Protein AF-A0A6M1E6R6-F1 (afdb_monomer_lite)

Sequence (124 aa):
MNSYKKSIDILHRRLIRVRVFCFVLTIGVIPLFYFFGEITWHHAFIIGITFGLIVFQSFHFKYAIEQKALKNYVYHLEHKNKETALHWGRKYYAIKRLGALGIRHMNISIEDEQTISHDIRKNL

pLDDT: mean 76.65, std 10.8, range [40.25, 90.44]

Structure (mmCIF, N/CA/C/O backbone):
data_AF-A0A6M1E6R6-F1
#
_entry.id   AF-A0A6M1E6R6-F1
#
loop_
_atom_site.group_PDB
_atom_site.id
_atom_site.type_symbol
_atom_site.label_atom_id
_atom_site.label_alt_id
_atom_site.label_comp_id
_atom_site.label_asym_id
_atom_site.label_entity_id
_atom_site.label_seq_id
_atom_site.pdbx_PDB_ins_code
_atom_site.Cartn_x
_atom_site.Cartn_y
_atom_site.Cartn_z
_atom_site.occupancy
_atom_site.B_iso_or_equiv
_atom_site.auth_seq_id
_atom_site.auth_comp_id
_atom_site.auth_asym_id
_atom_site.auth_atom_id
_atom_site.pdbx_PDB_model_num
ATOM 1 N N . MET A 1 1 ? -15.672 -10.463 11.304 1.00 51.16 1 MET A N 1
ATOM 2 C CA . MET A 1 1 ? -15.053 -11.422 10.348 1.00 51.16 1 MET A CA 1
ATOM 3 C C . MET A 1 1 ? -15.273 -11.147 8.842 1.00 51.16 1 MET A C 1
ATOM 5 O O . MET A 1 1 ? -14.277 -11.053 8.133 1.00 51.16 1 MET A O 1
ATOM 9 N N . ASN A 1 2 ? -16.498 -10.960 8.312 1.00 60.59 2 ASN A N 1
ATOM 10 C CA . ASN A 1 2 ? -16.715 -10.783 6.849 1.00 60.59 2 ASN A CA 1
ATOM 11 C C . ASN A 1 2 ? -16.103 -9.501 6.229 1.00 60.59 2 ASN A C 1
ATOM 13 O O . ASN A 1 2 ? -15.671 -9.524 5.077 1.00 60.59 2 ASN A O 1
ATOM 17 N N . SER A 1 3 ? -16.011 -8.397 6.981 1.00 62.97 3 SER A N 1
ATOM 18 C CA . SER A 1 3 ? -15.448 -7.124 6.480 1.00 62.97 3 SER A CA 1
ATOM 19 C C . SER A 1 3 ? -13.922 -7.171 6.272 1.00 62.97 3 SER A C 1
ATOM 21 O O . SER A 1 3 ? -13.402 -6.643 5.286 1.00 62.97 3 SER A O 1
ATOM 23 N N . TYR A 1 4 ? -13.197 -7.877 7.150 1.00 68.00 4 TYR A N 1
ATOM 24 C CA . TYR A 1 4 ? -11.739 -8.033 7.062 1.00 68.00 4 TYR A CA 1
ATOM 25 C C . TYR A 1 4 ? -11.327 -8.874 5.852 1.00 68.00 4 TYR A C 1
ATOM 27 O O . TYR A 1 4 ? -10.478 -8.454 5.069 1.00 68.00 4 TYR A O 1
ATOM 35 N N . LYS A 1 5 ? -11.989 -10.021 5.651 1.00 71.06 5 LYS A N 1
ATOM 36 C CA . LYS A 1 5 ? -11.713 -10.917 4.519 1.00 71.06 5 LYS A CA 1
ATOM 37 C C . LYS A 1 5 ? -11.957 -10.206 3.183 1.00 71.06 5 LYS A C 1
ATOM 39 O O . LYS A 1 5 ? -11.081 -10.190 2.325 1.00 71.06 5 LYS A O 1
ATOM 44 N N . LYS A 1 6 ? -13.074 -9.473 3.074 1.00 76.81 6 LYS A N 1
ATOM 45 C CA . LYS A 1 6 ? -13.380 -8.619 1.915 1.00 76.81 6 LYS A CA 1
ATOM 46 C C . LYS A 1 6 ? -12.322 -7.530 1.691 1.00 76.81 6 LYS A C 1
ATOM 48 O O . LYS A 1 6 ? -11.940 -7.278 0.551 1.00 76.81 6 LYS A O 1
ATOM 53 N N . SER A 1 7 ? -11.829 -6.901 2.759 1.00 71.44 7 SER A N 1
ATOM 54 C CA . SER A 1 7 ? -10.777 -5.879 2.670 1.00 71.44 7 SER A CA 1
ATOM 55 C C . SER A 1 7 ? -9.440 -6.460 2.194 1.00 71.44 7 SER A C 1
ATOM 57 O O . SER A 1 7 ? -8.801 -5.860 1.330 1.00 71.44 7 SER A O 1
ATOM 59 N N . ILE A 1 8 ? -9.054 -7.655 2.663 1.00 75.38 8 ILE A N 1
ATOM 60 C CA . ILE A 1 8 ? -7.870 -8.374 2.163 1.00 75.38 8 ILE A CA 1
ATOM 61 C C . ILE A 1 8 ? -8.028 -8.739 0.686 1.00 75.38 8 ILE A C 1
ATOM 63 O O . ILE A 1 8 ? -7.103 -8.503 -0.087 1.00 75.38 8 ILE A O 1
ATOM 67 N N . ASP A 1 9 ? -9.186 -9.256 0.271 1.00 79.62 9 ASP A N 1
ATOM 68 C CA . ASP A 1 9 ? -9.431 -9.640 -1.125 1.00 79.62 9 ASP A CA 1
ATOM 69 C C . ASP A 1 9 ? -9.353 -8.437 -2.076 1.00 79.62 9 ASP A C 1
ATOM 71 O O . ASP A 1 9 ? -8.870 -8.543 -3.209 1.00 79.62 9 ASP A O 1
ATOM 75 N N . ILE A 1 10 ? -9.826 -7.268 -1.632 1.00 79.75 10 ILE A N 1
ATOM 76 C CA . ILE A 1 10 ? -9.700 -6.007 -2.377 1.00 79.75 10 ILE A CA 1
ATOM 77 C C . ILE A 1 10 ? -8.229 -5.586 -2.465 1.00 79.75 10 ILE A C 1
ATOM 79 O O . ILE A 1 10 ? -7.764 -5.209 -3.545 1.00 79.75 10 ILE A O 1
ATOM 83 N N . LEU A 1 11 ? -7.487 -5.682 -1.358 1.00 72.69 11 LEU A N 1
ATOM 84 C CA . LEU A 1 11 ? -6.050 -5.408 -1.317 1.00 72.69 11 LEU A CA 1
ATOM 85 C C . LEU A 1 11 ? -5.284 -6.335 -2.270 1.00 72.69 11 LEU A C 1
ATOM 87 O O . LEU A 1 11 ? -4.457 -5.873 -3.052 1.00 72.69 11 LEU A O 1
ATOM 91 N N . HIS A 1 12 ? -5.572 -7.635 -2.243 1.00 77.06 12 HIS A N 1
ATOM 92 C CA . HIS A 1 12 ? -4.915 -8.634 -3.082 1.00 77.06 12 HIS A CA 1
ATOM 93 C C . HIS A 1 12 ? -5.167 -8.374 -4.574 1.00 77.06 12 HIS A C 1
ATOM 95 O O . HIS A 1 12 ? -4.232 -8.329 -5.373 1.00 77.06 12 HIS A O 1
ATOM 101 N N . ARG A 1 13 ? -6.415 -8.070 -4.954 1.00 80.69 13 ARG A N 1
ATOM 102 C CA . ARG A 1 13 ? -6.756 -7.667 -6.329 1.00 80.69 13 ARG A CA 1
ATOM 103 C C . ARG A 1 13 ? -6.086 -6.362 -6.759 1.00 80.69 13 ARG A C 1
ATOM 105 O O . ARG A 1 13 ? -5.748 -6.202 -7.931 1.00 80.69 13 ARG A O 1
ATOM 112 N N . ARG A 1 14 ? -5.894 -5.406 -5.845 1.00 75.31 14 ARG A N 1
ATOM 113 C CA . ARG A 1 14 ? -5.112 -4.188 -6.122 1.00 75.31 14 ARG A CA 1
ATOM 114 C C . ARG A 1 14 ? -3.644 -4.515 -6.387 1.00 75.31 14 ARG A C 1
ATOM 116 O O . ARG A 1 14 ? -3.102 -3.989 -7.352 1.00 75.31 14 ARG A O 1
ATOM 123 N N . LEU A 1 15 ? -3.042 -5.413 -5.606 1.00 72.75 15 LEU A N 1
ATOM 124 C CA . LEU A 1 15 ? -1.662 -5.853 -5.814 1.00 72.75 15 LEU A CA 1
ATOM 125 C C . LEU A 1 15 ? -1.482 -6.497 -7.196 1.00 72.75 15 LEU A C 1
ATOM 127 O O . LEU A 1 15 ? -0.562 -6.127 -7.915 1.00 72.75 15 LEU A O 1
ATOM 131 N N . ILE A 1 16 ? -2.388 -7.389 -7.611 1.00 78.00 16 ILE A N 1
ATOM 132 C CA . ILE A 1 16 ? -2.337 -8.015 -8.945 1.00 78.00 16 ILE A CA 1
ATOM 133 C C . ILE A 1 16 ? -2.389 -6.957 -10.056 1.00 78.00 16 ILE A C 1
ATOM 135 O O . ILE A 1 16 ? -1.543 -6.971 -10.946 1.00 78.00 16 ILE A O 1
ATOM 139 N N . ARG A 1 17 ? -3.326 -6.000 -9.985 1.00 78.31 17 ARG A N 1
ATOM 140 C CA . ARG A 1 17 ? -3.439 -4.922 -10.988 1.00 78.31 17 ARG A CA 1
ATOM 141 C C . ARG A 1 17 ? -2.172 -4.078 -11.085 1.00 78.31 17 ARG A C 1
ATOM 143 O O . ARG A 1 17 ? -1.719 -3.774 -12.181 1.00 78.31 17 ARG A O 1
ATOM 150 N N . VAL A 1 18 ? -1.590 -3.737 -9.941 1.00 72.94 18 VAL A N 1
ATOM 151 C CA . VAL A 1 18 ? -0.332 -2.993 -9.870 1.00 72.94 18 VAL A CA 1
ATOM 152 C C . VAL A 1 18 ? 0.821 -3.783 -10.487 1.00 72.94 18 VAL A C 1
ATOM 154 O O . VAL A 1 18 ? 1.590 -3.217 -11.257 1.00 72.94 18 VAL A O 1
ATOM 157 N N . ARG A 1 19 ? 0.932 -5.083 -10.191 1.00 72.19 19 ARG A N 1
ATOM 158 C CA . ARG A 1 19 ? 1.973 -5.946 -10.768 1.00 72.19 19 ARG A CA 1
ATOM 159 C C . ARG A 1 19 ? 1.886 -5.991 -12.290 1.00 72.19 19 ARG A C 1
ATOM 161 O O . ARG A 1 19 ? 2.899 -5.811 -12.954 1.00 72.19 19 ARG A O 1
ATOM 168 N N . VAL A 1 20 ? 0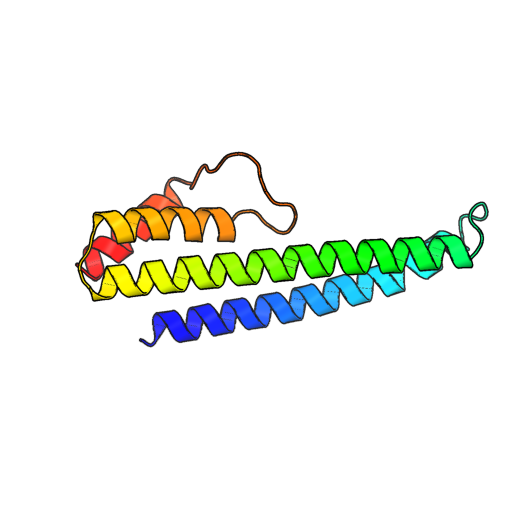.677 -6.171 -12.825 1.00 76.19 20 VAL A N 1
ATOM 169 C CA . VAL A 1 20 ? 0.433 -6.171 -14.275 1.00 76.19 20 VAL A CA 1
ATOM 170 C C . VAL A 1 20 ? 0.792 -4.813 -14.881 1.00 76.19 20 VAL A C 1
ATOM 172 O O . VAL A 1 20 ? 1.505 -4.766 -15.875 1.00 76.19 20 VAL A O 1
ATOM 175 N N . PHE A 1 21 ? 0.379 -3.707 -14.255 1.00 77.94 21 PHE A N 1
ATOM 176 C CA . PHE A 1 21 ? 0.717 -2.359 -14.720 1.00 77.94 21 PHE A CA 1
ATOM 177 C C . PHE A 1 21 ? 2.233 -2.102 -14.744 1.00 77.94 21 PHE A C 1
ATOM 179 O O . PHE A 1 21 ? 2.747 -1.593 -15.735 1.00 77.94 21 PHE A O 1
ATOM 186 N N . CYS A 1 22 ? 2.962 -2.499 -13.695 1.00 73.00 22 CYS A N 1
ATOM 187 C CA . CYS A 1 22 ? 4.420 -2.356 -13.647 1.00 73.00 22 CYS A CA 1
ATOM 188 C C . CYS A 1 22 ? 5.104 -3.203 -14.726 1.00 73.00 22 CYS A C 1
ATOM 190 O O . CYS A 1 22 ? 6.010 -2.718 -15.391 1.00 73.00 22 CYS A O 1
ATOM 192 N N . PHE A 1 23 ? 4.638 -4.437 -14.941 1.00 72.44 23 PHE A N 1
ATOM 193 C CA . PHE A 1 23 ? 5.157 -5.317 -15.988 1.00 72.44 23 PHE A CA 1
ATOM 194 C C . PHE A 1 23 ? 4.949 -4.725 -17.391 1.00 72.44 23 PHE A C 1
ATOM 196 O O . PHE A 1 23 ? 5.880 -4.695 -18.194 1.00 72.44 23 PHE A O 1
ATOM 203 N N . VAL A 1 24 ? 3.756 -4.182 -17.662 1.00 77.56 24 VAL A N 1
ATOM 204 C CA . VAL A 1 24 ? 3.444 -3.492 -18.925 1.00 77.56 24 VAL A CA 1
ATOM 205 C C . VAL A 1 24 ? 4.311 -2.245 -19.107 1.00 77.56 24 VAL A C 1
ATOM 207 O O . VAL A 1 24 ? 4.829 -2.036 -20.200 1.00 77.56 24 VAL A O 1
ATOM 210 N N . LEU A 1 25 ? 4.527 -1.445 -18.056 1.00 71.81 25 LEU A N 1
ATOM 211 C CA . LEU A 1 25 ? 5.432 -0.294 -18.117 1.00 71.81 25 LEU A CA 1
ATOM 212 C C . LEU A 1 25 ? 6.872 -0.715 -18.423 1.00 71.81 25 LEU A C 1
ATOM 214 O O . LEU A 1 25 ? 7.493 -0.128 -19.300 1.00 71.81 25 LEU A O 1
ATOM 218 N N . THR A 1 26 ? 7.402 -1.744 -17.760 1.00 69.31 26 THR A N 1
ATOM 219 C CA . THR A 1 26 ? 8.768 -2.221 -18.019 1.00 69.31 26 THR A CA 1
ATOM 220 C C . THR A 1 26 ? 8.937 -2.700 -19.462 1.00 69.31 26 THR A C 1
ATOM 222 O O . THR A 1 26 ? 9.924 -2.343 -20.099 1.00 69.31 26 THR A O 1
ATOM 225 N N . ILE A 1 27 ? 7.965 -3.437 -20.012 1.00 73.00 27 ILE A N 1
ATOM 226 C CA . ILE A 1 27 ? 7.997 -3.868 -21.419 1.00 73.00 27 ILE A CA 1
ATOM 227 C C . ILE A 1 27 ? 7.832 -2.679 -22.374 1.00 73.00 27 ILE A C 1
ATOM 229 O O . ILE A 1 27 ? 8.522 -2.626 -23.385 1.00 73.00 27 ILE A O 1
ATOM 233 N N . GLY A 1 28 ? 6.957 -1.719 -22.065 1.00 69.00 28 GLY A N 1
ATOM 234 C CA . GLY A 1 28 ? 6.676 -0.559 -22.920 1.00 69.00 28 GLY A CA 1
ATOM 235 C C . GLY A 1 28 ? 7.774 0.510 -22.934 1.00 69.00 28 GLY A C 1
ATOM 236 O O . GLY A 1 28 ? 7.890 1.257 -23.902 1.00 69.00 28 GLY A O 1
ATOM 237 N N . VAL A 1 29 ? 8.613 0.567 -21.898 1.00 69.06 29 VAL A N 1
ATOM 238 C CA . VAL A 1 29 ? 9.737 1.511 -21.802 1.00 69.06 29 VAL A CA 1
ATOM 239 C C . VAL A 1 29 ? 10.938 1.062 -22.649 1.00 69.06 29 VAL A C 1
ATOM 241 O O . VAL A 1 29 ? 11.639 1.906 -23.203 1.00 69.06 29 VAL A O 1
ATOM 244 N N . ILE A 1 30 ? 11.147 -0.248 -22.834 1.00 67.12 30 ILE A N 1
ATOM 245 C CA . ILE A 1 30 ? 12.256 -0.798 -23.640 1.00 67.12 30 ILE A CA 1
ATOM 246 C C . ILE A 1 30 ? 12.226 -0.302 -25.113 1.00 67.12 30 ILE A C 1
ATOM 248 O O . ILE A 1 30 ? 13.269 0.147 -25.594 1.00 67.12 30 ILE A O 1
ATOM 252 N N . PRO A 1 31 ? 11.079 -0.298 -25.831 1.00 67.12 31 PRO A N 1
ATOM 253 C CA . PRO A 1 31 ? 10.967 0.260 -27.183 1.00 67.12 31 PRO A CA 1
ATOM 254 C C . PRO A 1 31 ? 11.192 1.772 -27.268 1.00 67.12 31 PRO A C 1
ATOM 256 O O . PRO A 1 31 ? 11.722 2.249 -28.269 1.00 67.12 31 PRO A O 1
ATOM 259 N N . LEU A 1 32 ? 10.798 2.534 -26.239 1.00 67.06 32 LEU A N 1
ATOM 260 C CA . LEU A 1 32 ? 10.965 3.991 -26.232 1.00 67.06 32 LEU A CA 1
ATOM 261 C C . LEU A 1 32 ? 12.451 4.352 -26.231 1.00 67.06 32 LEU A C 1
ATOM 263 O O . LEU A 1 32 ? 12.895 5.115 -27.080 1.00 67.06 32 LEU A O 1
ATOM 267 N N . PHE A 1 33 ? 13.251 3.731 -25.364 1.00 65.38 33 PHE A N 1
ATOM 268 C CA . PHE A 1 33 ? 14.697 3.964 -25.347 1.00 65.38 33 PHE A CA 1
ATOM 269 C C . PHE A 1 33 ? 15.415 3.497 -26.625 1.00 65.38 33 PHE A C 1
ATOM 271 O O . PHE A 1 33 ? 16.429 4.086 -26.986 1.00 65.38 33 PHE A O 1
ATOM 278 N N . TYR A 1 34 ? 14.884 2.491 -27.332 1.00 62.25 34 TYR A N 1
ATOM 279 C CA . TYR A 1 34 ? 15.415 2.058 -28.632 1.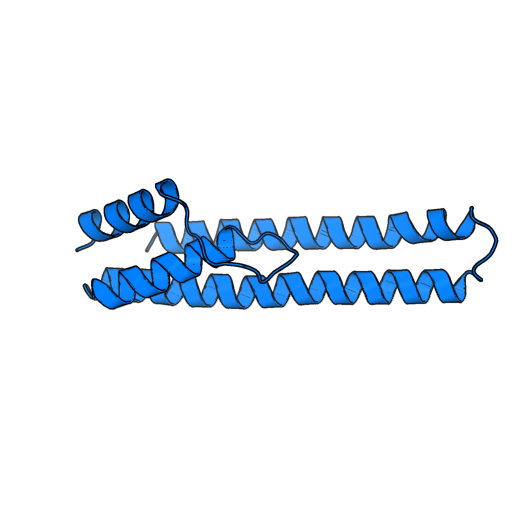00 62.25 34 TYR A CA 1
ATOM 280 C C . TYR A 1 34 ? 15.251 3.132 -29.722 1.00 62.25 34 TYR A C 1
ATOM 282 O O . TYR A 1 34 ? 16.133 3.291 -30.561 1.00 62.25 34 TYR A O 1
ATOM 290 N N . PHE A 1 35 ? 14.157 3.901 -29.693 1.00 62.88 35 PHE A N 1
ATOM 291 C CA . PHE A 1 35 ? 13.886 4.951 -30.682 1.00 62.88 35 PHE A CA 1
ATOM 292 C C . PHE A 1 35 ? 14.680 6.249 -30.458 1.00 62.88 35 PHE A C 1
ATOM 294 O O . PHE A 1 35 ? 14.920 6.975 -31.418 1.00 62.88 35 PHE A O 1
ATOM 301 N N . PHE A 1 36 ? 15.100 6.549 -29.222 1.00 63.12 36 PHE A N 1
ATOM 302 C CA . PHE A 1 36 ? 15.763 7.819 -28.867 1.00 63.12 36 PHE A CA 1
ATOM 303 C C . PHE A 1 36 ? 17.308 7.793 -28.929 1.00 63.12 36 PHE A C 1
ATOM 305 O O . PHE A 1 36 ? 17.954 8.750 -28.517 1.00 63.12 36 PHE A O 1
ATOM 312 N N . GLY A 1 37 ? 17.909 6.739 -29.489 1.00 56.47 37 GLY A N 1
ATOM 313 C CA . GLY A 1 37 ? 19.183 6.813 -30.228 1.00 56.47 37 GLY A CA 1
ATOM 314 C C . GLY A 1 37 ? 20.509 7.043 -29.480 1.00 56.47 37 GLY A C 1
ATOM 315 O O . GLY A 1 37 ? 21.548 6.781 -30.074 1.00 56.47 37 GLY A O 1
ATOM 316 N N . GLU A 1 38 ? 20.531 7.469 -28.214 1.00 63.59 38 GLU A N 1
ATOM 317 C CA . GLU A 1 38 ? 21.798 7.817 -27.526 1.00 63.59 38 GLU A CA 1
ATOM 318 C C . GLU A 1 38 ? 22.239 6.820 -26.437 1.00 63.59 38 GLU A C 1
ATOM 320 O O . GLU A 1 38 ? 23.389 6.826 -25.998 1.00 63.59 38 GLU A O 1
ATOM 325 N N . ILE A 1 39 ? 21.352 5.915 -26.016 1.00 66.75 39 ILE A N 1
ATOM 326 C CA . ILE A 1 39 ? 21.608 4.921 -24.965 1.00 66.75 39 ILE A CA 1
ATOM 327 C C . ILE A 1 39 ? 21.686 3.534 -25.609 1.00 66.75 39 ILE A C 1
ATOM 329 O O . ILE A 1 39 ? 20.753 3.104 -26.284 1.00 66.75 39 ILE A O 1
ATOM 333 N N . THR A 1 40 ? 22.782 2.796 -25.393 1.00 75.12 40 THR A N 1
ATOM 334 C CA . THR A 1 40 ? 22.892 1.433 -25.943 1.00 75.12 40 THR A CA 1
ATOM 335 C C . THR A 1 40 ? 21.815 0.519 -25.343 1.00 75.12 40 THR A C 1
ATOM 337 O O . THR A 1 40 ? 21.472 0.631 -24.164 1.00 75.12 40 THR A O 1
ATOM 340 N N . TRP A 1 41 ? 21.283 -0.409 -26.148 1.00 69.88 41 TRP A N 1
ATOM 341 C CA . TRP A 1 41 ? 20.132 -1.260 -25.796 1.00 69.88 41 TRP A CA 1
ATOM 342 C C . TRP A 1 41 ? 20.278 -1.970 -24.438 1.00 69.88 41 TRP A C 1
ATOM 344 O O . TRP A 1 41 ? 19.317 -2.092 -23.679 1.00 69.88 41 TRP A O 1
ATOM 354 N N . HIS A 1 42 ? 21.506 -2.352 -24.077 1.00 75.38 42 HIS A N 1
ATOM 355 C CA . HIS A 1 42 ? 21.824 -2.951 -22.782 1.00 75.38 42 HIS A CA 1
ATOM 356 C C . HIS A 1 42 ? 21.584 -2.007 -21.593 1.00 75.38 42 HIS A C 1
ATOM 358 O O . HIS A 1 42 ? 21.046 -2.436 -20.575 1.00 75.38 42 HIS A O 1
ATOM 364 N N . HIS A 1 43 ? 21.923 -0.721 -21.712 1.00 72.81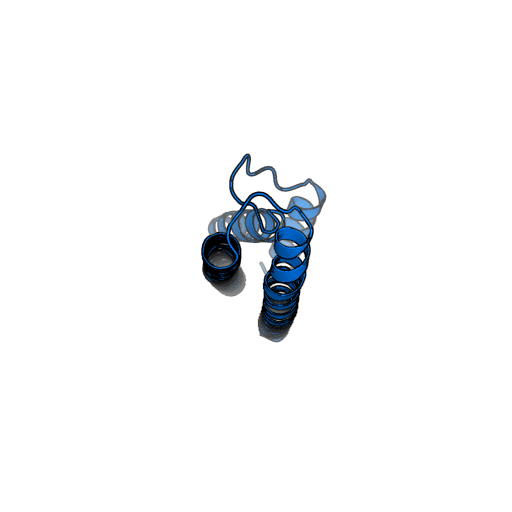 43 HIS A N 1
ATOM 365 C CA . HIS A 1 43 ? 21.726 0.256 -20.636 1.00 72.81 43 HIS A CA 1
ATOM 366 C C . HIS A 1 43 ? 20.238 0.555 -20.428 1.00 72.81 43 HIS A C 1
ATOM 368 O O . HIS A 1 43 ? 19.766 0.569 -19.292 1.00 72.81 43 HIS A O 1
ATOM 374 N N . ALA A 1 44 ? 19.475 0.703 -21.514 1.00 72.75 44 ALA A N 1
ATOM 375 C CA . ALA A 1 44 ? 18.024 0.874 -21.457 1.00 72.75 44 ALA A CA 1
ATOM 376 C C . ALA A 1 44 ? 17.320 -0.319 -20.790 1.00 72.75 44 ALA A C 1
ATOM 378 O O . ALA A 1 44 ? 16.435 -0.142 -19.950 1.00 72.75 44 ALA A O 1
ATOM 379 N N . PHE A 1 45 ? 17.753 -1.537 -21.120 1.00 73.06 45 PHE A N 1
ATOM 380 C CA . PHE A 1 45 ? 17.234 -2.766 -20.529 1.00 73.06 45 PHE A CA 1
ATOM 381 C C . PHE A 1 45 ? 17.510 -2.842 -19.020 1.00 73.06 45 PHE A C 1
ATOM 383 O O . PHE A 1 45 ? 16.596 -3.102 -18.235 1.00 73.06 45 PHE A O 1
ATOM 390 N N . ILE A 1 46 ? 18.744 -2.545 -18.596 1.00 80.62 46 ILE A N 1
ATOM 391 C CA . ILE A 1 46 ? 19.128 -2.542 -17.177 1.00 80.62 46 ILE A CA 1
ATOM 392 C C . ILE A 1 46 ? 18.338 -1.485 -16.399 1.00 80.62 46 ILE A C 1
ATOM 394 O O . ILE A 1 46 ? 17.817 -1.788 -15.324 1.00 80.62 46 ILE A O 1
ATOM 398 N N . ILE A 1 47 ? 18.198 -0.268 -16.933 1.00 79.19 47 ILE A N 1
ATOM 399 C CA . ILE A 1 47 ? 17.424 0.806 -16.292 1.00 79.19 47 IL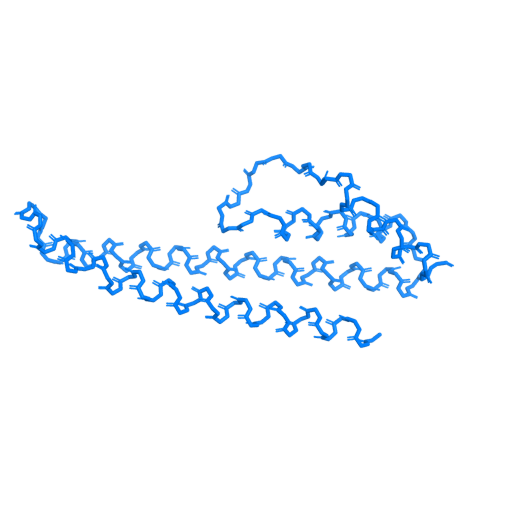E A CA 1
ATOM 400 C C . ILE A 1 47 ? 15.952 0.401 -16.165 1.00 79.19 47 ILE A C 1
ATOM 402 O O . ILE A 1 47 ? 15.379 0.531 -15.083 1.00 79.19 47 ILE A O 1
ATOM 406 N N . GLY A 1 48 ? 15.352 -0.147 -17.226 1.00 75.44 48 GLY A N 1
ATOM 407 C CA . GLY A 1 48 ? 13.960 -0.601 -17.223 1.00 75.44 48 GLY A CA 1
ATOM 408 C C . GLY A 1 48 ? 13.690 -1.702 -16.194 1.00 75.44 48 GLY A C 1
ATOM 409 O O . GLY A 1 48 ? 12.713 -1.620 -15.445 1.00 75.44 48 GLY A O 1
ATOM 410 N N . ILE A 1 49 ? 14.577 -2.699 -16.102 1.00 80.31 49 ILE A N 1
ATOM 411 C CA . ILE A 1 49 ? 14.481 -3.771 -15.099 1.00 80.31 49 ILE A CA 1
ATOM 412 C C . ILE A 1 49 ? 14.676 -3.219 -13.692 1.00 80.31 49 ILE A C 1
ATOM 414 O O . ILE A 1 49 ? 13.881 -3.521 -12.805 1.00 80.31 49 ILE A O 1
ATOM 418 N N . THR A 1 50 ? 15.703 -2.396 -13.481 1.00 81.31 50 THR A N 1
ATOM 419 C CA . THR A 1 50 ? 16.020 -1.834 -12.161 1.00 81.31 50 THR A CA 1
ATOM 420 C C . THR A 1 50 ? 14.866 -0.970 -11.660 1.00 81.31 50 THR A C 1
ATOM 422 O O . THR A 1 50 ? 14.406 -1.142 -10.533 1.00 81.31 50 THR A O 1
ATOM 425 N N . PHE A 1 51 ? 14.328 -0.097 -12.514 1.00 78.88 51 PHE A N 1
ATOM 426 C CA . PHE A 1 51 ? 13.164 0.719 -12.190 1.00 78.88 51 PHE A CA 1
ATOM 427 C C . PHE A 1 51 ? 11.925 -0.144 -11.918 1.00 78.88 51 PHE A C 1
ATOM 429 O O . PHE A 1 51 ? 11.246 0.057 -10.911 1.00 78.88 51 PHE A O 1
ATOM 436 N N . GLY A 1 52 ? 11.669 -1.155 -12.756 1.00 77.12 52 GLY A N 1
ATOM 437 C CA . GLY A 1 52 ? 10.579 -2.110 -12.556 1.00 77.12 52 GLY A CA 1
ATOM 438 C C . GLY A 1 52 ? 10.667 -2.836 -11.210 1.00 77.12 52 GLY A C 1
ATOM 439 O O . GLY A 1 52 ? 9.670 -2.915 -10.490 1.00 77.12 52 GLY A O 1
ATOM 440 N N . LEU A 1 53 ? 11.863 -3.297 -10.828 1.00 81.94 53 LEU A N 1
ATOM 441 C CA . LEU A 1 53 ? 12.125 -3.946 -9.541 1.00 81.94 53 LEU A CA 1
ATOM 442 C C . LEU A 1 53 ? 11.925 -2.993 -8.360 1.00 81.94 53 LEU A C 1
ATOM 444 O O . LEU A 1 53 ? 11.276 -3.376 -7.387 1.00 81.94 53 LEU A O 1
ATOM 448 N N . ILE A 1 54 ? 12.428 -1.756 -8.442 1.00 82.44 54 ILE A N 1
ATOM 449 C CA . ILE A 1 54 ? 12.257 -0.746 -7.385 1.00 82.44 54 ILE A CA 1
ATOM 450 C C . ILE A 1 54 ? 10.770 -0.473 -7.159 1.00 82.44 54 ILE A C 1
ATOM 452 O O . ILE A 1 54 ? 10.286 -0.589 -6.032 1.00 82.44 54 ILE A O 1
ATOM 456 N N . VAL A 1 55 ? 10.029 -0.176 -8.229 1.00 76.38 55 VAL A N 1
ATOM 457 C CA . VAL A 1 55 ? 8.593 0.109 -8.147 1.00 76.38 55 VAL A CA 1
ATOM 458 C C . VAL A 1 55 ? 7.843 -1.101 -7.584 1.00 76.38 55 VAL A C 1
ATOM 460 O O . VAL A 1 55 ? 7.059 -0.959 -6.641 1.00 76.38 55 VAL A O 1
ATOM 463 N N . PHE A 1 56 ? 8.118 -2.306 -8.094 1.00 77.88 56 PHE A N 1
ATOM 464 C CA . PHE A 1 56 ? 7.513 -3.546 -7.605 1.00 77.88 56 PHE A CA 1
ATOM 465 C C . PHE A 1 56 ? 7.762 -3.763 -6.106 1.00 77.88 56 PHE A C 1
ATOM 467 O O . PHE A 1 56 ? 6.825 -4.063 -5.355 1.00 77.88 56 PHE A O 1
ATOM 474 N N . GLN A 1 57 ? 8.999 -3.561 -5.651 1.00 81.19 57 GLN A N 1
ATOM 475 C CA . GLN A 1 57 ? 9.376 -3.727 -4.252 1.00 81.19 57 GLN A CA 1
ATOM 476 C C . GLN A 1 57 ? 8.691 -2.689 -3.352 1.00 81.19 57 GLN A C 1
ATOM 478 O O . GLN A 1 57 ? 8.182 -3.048 -2.286 1.00 81.19 57 GLN A O 1
ATOM 483 N N . SER A 1 58 ? 8.597 -1.426 -3.784 1.00 78.25 58 SER A N 1
ATOM 484 C CA . SER A 1 58 ? 7.881 -0.373 -3.052 1.00 78.25 58 SER A CA 1
ATOM 485 C C . SER A 1 58 ? 6.406 -0.724 -2.835 1.00 78.25 58 SER A C 1
ATOM 487 O O . SER A 1 58 ? 5.881 -0.556 -1.730 1.00 78.25 58 SER A O 1
ATOM 489 N N . PHE A 1 59 ? 5.739 -1.283 -3.848 1.00 77.00 59 PHE A N 1
ATOM 490 C CA . PHE A 1 59 ? 4.354 -1.736 -3.718 1.00 77.00 59 PHE A CA 1
ATOM 491 C C . PHE A 1 59 ? 4.200 -2.924 -2.769 1.00 77.00 59 PHE A C 1
ATOM 493 O O . PHE A 1 59 ? 3.263 -2.948 -1.967 1.00 77.00 59 PHE A O 1
ATOM 500 N N . HIS A 1 60 ? 5.118 -3.889 -2.824 1.00 79.94 60 HIS A N 1
ATOM 501 C CA . HIS A 1 60 ? 5.136 -5.027 -1.907 1.00 79.94 60 HIS A CA 1
ATOM 502 C C . HIS A 1 60 ? 5.309 -4.600 -0.451 1.00 79.94 60 HIS A C 1
ATOM 504 O O . HIS A 1 60 ? 4.573 -5.054 0.429 1.00 79.94 60 HIS A O 1
ATOM 510 N N . PHE A 1 61 ? 6.253 -3.696 -0.201 1.00 82.00 61 PHE A N 1
ATOM 511 C CA . PHE A 1 61 ? 6.497 -3.162 1.130 1.00 82.00 61 PHE A CA 1
ATOM 512 C C . PHE A 1 61 ? 5.276 -2.400 1.655 1.00 82.00 61 PHE A C 1
ATOM 514 O O . PHE A 1 61 ? 4.810 -2.670 2.763 1.00 82.00 61 PHE A O 1
ATOM 521 N N . LYS A 1 62 ? 4.677 -1.527 0.832 1.00 81.19 62 LYS A N 1
ATOM 522 C CA . LYS A 1 62 ? 3.422 -0.844 1.177 1.00 81.19 62 LYS A CA 1
ATOM 523 C C . LYS A 1 62 ? 2.324 -1.840 1.548 1.00 81.19 62 LYS A C 1
ATOM 525 O O . LYS A 1 62 ? 1.671 -1.672 2.576 1.00 81.19 62 LYS A O 1
ATOM 530 N N . TYR A 1 63 ? 2.130 -2.867 0.724 1.00 80.38 63 TYR A N 1
ATOM 531 C CA . TYR A 1 63 ? 1.108 -3.890 0.928 1.00 80.38 63 TYR A CA 1
ATOM 532 C C . TYR A 1 63 ? 1.265 -4.594 2.277 1.00 80.38 63 TYR A C 1
ATOM 534 O O . TYR A 1 63 ? 0.295 -4.731 3.023 1.00 80.38 63 TYR A O 1
ATOM 542 N N . ALA A 1 64 ? 2.492 -4.988 2.620 1.00 83.44 64 ALA A N 1
ATOM 543 C CA . ALA A 1 64 ? 2.788 -5.631 3.895 1.00 83.44 64 ALA A CA 1
ATOM 544 C C . ALA A 1 64 ? 2.444 -4.724 5.091 1.00 83.44 64 ALA A C 1
ATOM 546 O O . ALA A 1 64 ? 1.860 -5.183 6.076 1.00 83.44 64 ALA A O 1
ATOM 547 N N . ILE A 1 65 ? 2.749 -3.424 5.002 1.00 85.12 65 ILE A N 1
ATOM 548 C CA . ILE A 1 65 ? 2.425 -2.465 6.066 1.00 85.12 65 ILE A CA 1
ATOM 549 C C . ILE A 1 65 ? 0.910 -2.220 6.146 1.00 85.12 65 ILE A C 1
ATOM 551 O O . ILE A 1 65 ? 0.363 -2.226 7.250 1.00 85.12 65 ILE A O 1
ATOM 555 N N . GLU A 1 66 ? 0.221 -2.042 5.013 1.00 85.38 66 GLU A N 1
ATOM 556 C CA . GLU A 1 66 ? -1.235 -1.831 4.961 1.00 85.38 66 GLU A CA 1
ATOM 557 C C . GLU A 1 66 ? -1.985 -3.020 5.578 1.00 85.38 66 GLU A C 1
ATOM 559 O O . GLU A 1 66 ? -2.859 -2.828 6.424 1.00 85.38 66 GLU A O 1
ATOM 564 N N . GLN A 1 67 ? -1.581 -4.251 5.246 1.00 85.94 67 GLN A N 1
ATOM 565 C CA . GLN A 1 67 ? -2.135 -5.458 5.856 1.00 85.94 67 GLN A CA 1
ATOM 566 C C . GLN A 1 67 ? -1.897 -5.523 7.364 1.00 85.94 67 GLN A C 1
ATOM 568 O O . GLN A 1 67 ? -2.820 -5.842 8.118 1.00 85.94 67 GLN A O 1
ATOM 573 N N . LYS A 1 68 ? -0.673 -5.224 7.819 1.00 89.06 68 LYS A N 1
ATOM 574 C CA . LYS A 1 68 ? -0.334 -5.236 9.247 1.00 89.06 68 LYS A CA 1
ATOM 575 C C . LYS A 1 68 ? -1.163 -4.208 10.020 1.00 89.06 68 LYS A C 1
ATOM 577 O O . LYS A 1 68 ? -1.693 -4.529 11.080 1.00 89.0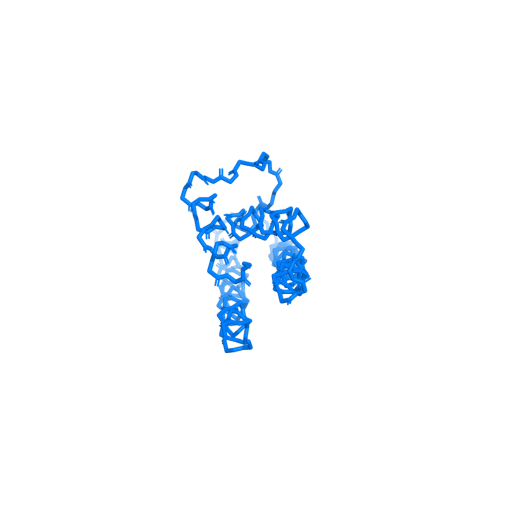6 68 LYS A O 1
ATOM 582 N N . ALA A 1 69 ? -1.312 -3.000 9.476 1.00 88.06 69 ALA A N 1
ATOM 583 C CA . ALA A 1 69 ? -2.115 -1.944 10.085 1.00 88.06 69 ALA A CA 1
ATOM 584 C C . ALA A 1 69 ? -3.602 -2.321 10.144 1.00 88.06 69 ALA A C 1
ATOM 586 O O . ALA A 1 69 ? -4.216 -2.186 11.199 1.00 88.06 69 ALA A O 1
ATOM 587 N N . LEU A 1 70 ? -4.158 -2.865 9.055 1.00 88.75 70 LEU A N 1
ATOM 588 C CA . LEU A 1 70 ? -5.547 -3.323 9.012 1.00 88.75 70 LEU A CA 1
ATOM 589 C C . LEU A 1 70 ? -5.809 -4.464 10.004 1.00 88.75 70 LEU A C 1
ATOM 591 O O . LEU A 1 70 ? -6.823 -4.453 10.696 1.00 88.75 70 LEU A O 1
ATOM 595 N N . LYS A 1 71 ? -4.896 -5.440 10.092 1.00 88.88 71 LYS A N 1
ATOM 596 C CA . LYS A 1 71 ? -5.015 -6.563 11.033 1.00 88.88 71 LYS A CA 1
ATOM 597 C C . LYS A 1 71 ? -5.071 -6.069 12.477 1.00 88.88 71 LYS A C 1
ATOM 599 O O . LYS A 1 71 ? -5.957 -6.478 13.219 1.00 88.88 71 LYS A O 1
ATOM 604 N N . ASN A 1 72 ? -4.169 -5.163 12.852 1.00 90.44 72 ASN A N 1
ATOM 605 C CA . ASN A 1 72 ? -4.153 -4.588 14.196 1.00 90.44 72 ASN A CA 1
ATOM 606 C C . ASN A 1 72 ? -5.393 -3.727 14.459 1.00 90.44 72 ASN A C 1
ATOM 608 O O . ASN A 1 72 ? -5.976 -3.818 15.534 1.00 90.44 72 ASN A O 1
ATOM 612 N N . TYR A 1 73 ? -5.839 -2.941 13.477 1.00 89.75 73 TYR A N 1
ATOM 613 C CA . TYR A 1 73 ? -7.055 -2.141 13.605 1.00 89.75 73 TYR A CA 1
ATOM 614 C C . TYR A 1 73 ? -8.285 -3.008 13.905 1.00 89.75 73 TYR A C 1
ATOM 616 O O . TYR A 1 73 ? -8.976 -2.766 14.891 1.00 89.75 73 TYR A O 1
ATOM 624 N N . VAL A 1 74 ? -8.514 -4.062 13.113 1.00 87.94 74 VAL A N 1
ATOM 625 C CA . VAL A 1 74 ? -9.634 -4.994 13.324 1.00 87.94 74 VAL A CA 1
ATOM 626 C C . VAL A 1 74 ? -9.505 -5.726 14.656 1.00 87.94 74 VAL A C 1
ATOM 628 O O . VAL A 1 74 ? -10.482 -5.807 15.392 1.00 87.94 74 VAL A O 1
ATOM 631 N N . TYR A 1 75 ? -8.304 -6.196 15.002 1.00 89.88 75 TYR A N 1
ATOM 632 C CA . TYR A 1 75 ? -8.058 -6.857 16.281 1.00 89.88 75 TYR A CA 1
ATOM 633 C C . TYR A 1 75 ? -8.456 -5.967 17.467 1.00 89.88 75 TYR A C 1
ATOM 635 O O . TYR A 1 75 ? -9.178 -6.411 18.357 1.00 89.88 75 TYR A O 1
ATOM 643 N N . HIS A 1 76 ? -8.041 -4.698 17.471 1.00 88.50 76 HIS A N 1
ATOM 644 C CA . HIS A 1 76 ? -8.358 -3.780 18.566 1.00 88.50 76 HIS A CA 1
ATOM 645 C C . HIS A 1 76 ? -9.824 -3.324 18.578 1.00 88.50 76 HIS A C 1
ATOM 647 O O . HIS A 1 76 ? -10.353 -3.076 19.662 1.00 88.50 76 HIS A O 1
ATOM 653 N N . LEU A 1 77 ? -10.497 -3.274 17.421 1.00 86.56 77 LEU A N 1
ATOM 654 C CA . LEU A 1 77 ? -11.954 -3.103 17.363 1.00 86.56 77 LEU A CA 1
ATOM 655 C C . LEU A 1 77 ? -12.684 -4.287 18.014 1.00 86.56 77 LEU A C 1
ATOM 657 O O . LEU A 1 77 ? -13.585 -4.075 18.817 1.00 86.56 77 LEU A O 1
ATOM 661 N N . GLU A 1 78 ? -12.274 -5.523 17.714 1.00 87.44 78 GLU A N 1
ATOM 662 C CA . GLU A 1 78 ? -12.888 -6.737 18.276 1.00 87.44 78 GLU A CA 1
ATOM 663 C C . GLU A 1 78 ? -12.647 -6.866 19.794 1.00 87.44 78 GLU A C 1
ATOM 665 O O . GLU A 1 78 ? -13.532 -7.304 20.523 1.00 87.44 78 GLU A O 1
ATOM 670 N N . HIS A 1 79 ? -11.489 -6.415 20.291 1.00 89.38 79 HIS A N 1
ATOM 671 C CA . HIS A 1 79 ? -11.119 -6.456 21.720 1.00 89.38 79 HIS A CA 1
ATOM 672 C C . HIS A 1 79 ? -11.551 -5.219 22.516 1.00 89.38 79 HIS A C 1
ATOM 674 O O . HIS A 1 79 ? -11.075 -4.966 23.621 1.00 89.38 79 HIS A O 1
ATOM 680 N N . LYS A 1 80 ? -12.435 -4.419 21.937 1.00 85.19 80 LYS A N 1
ATOM 681 C CA . LYS A 1 80 ? -12.994 -3.209 22.518 1.00 85.19 80 LYS A CA 1
ATOM 682 C C . LYS A 1 80 ? -12.013 -2.121 22.985 1.00 85.19 80 LYS A C 1
ATOM 684 O O . LYS A 1 80 ? -12.338 -1.307 23.847 1.00 85.19 80 LYS A O 1
ATOM 689 N N . ASN A 1 81 ? -10.816 -2.056 22.401 1.00 90.00 81 ASN A N 1
ATOM 690 C CA . ASN A 1 81 ? -9.798 -1.084 22.800 1.00 90.00 81 ASN A CA 1
ATOM 691 C C . ASN A 1 81 ? -9.825 0.159 21.894 1.00 90.00 81 ASN A C 1
ATOM 693 O O . ASN A 1 81 ? -9.203 0.196 20.831 1.00 90.00 81 ASN A O 1
ATOM 697 N N . LYS A 1 82 ? -10.552 1.192 22.336 1.00 86.75 82 LYS A N 1
ATOM 698 C CA . LYS A 1 82 ? -10.825 2.411 21.559 1.00 86.75 82 LYS A CA 1
ATOM 699 C C . LYS A 1 82 ? -9.572 3.176 21.138 1.00 86.75 82 LYS A C 1
ATOM 701 O O . LYS A 1 82 ? -9.464 3.561 19.976 1.00 86.75 82 LYS A O 1
ATOM 706 N N . GLU A 1 83 ? -8.639 3.411 22.056 1.00 88.19 83 GLU A N 1
ATOM 707 C CA . GLU A 1 83 ? -7.467 4.254 21.787 1.00 88.19 83 GLU A CA 1
ATOM 708 C C . GLU A 1 83 ? -6.514 3.602 20.783 1.00 88.19 83 GLU A C 1
ATOM 710 O O . GLU A 1 83 ? -6.087 4.238 19.815 1.00 88.19 83 GLU A O 1
ATOM 715 N N . THR A 1 84 ? -6.231 2.307 20.952 1.00 88.88 84 THR A N 1
ATOM 716 C CA . THR A 1 84 ? -5.387 1.577 19.993 1.00 88.88 84 THR A CA 1
ATOM 717 C C . THR A 1 84 ? -6.101 1.339 18.669 1.00 88.88 84 THR A C 1
ATOM 719 O O . THR A 1 84 ? -5.454 1.443 17.625 1.00 88.88 84 THR A O 1
ATOM 722 N N . ALA A 1 85 ? -7.416 1.095 18.667 1.00 87.50 85 ALA A N 1
ATOM 723 C CA . ALA A 1 85 ? -8.188 1.029 17.429 1.00 87.50 85 ALA A CA 1
ATOM 724 C C . ALA A 1 85 ? -8.109 2.355 16.655 1.00 87.50 85 ALA A C 1
ATOM 726 O O . ALA A 1 85 ? -7.842 2.343 15.456 1.00 87.50 85 ALA A O 1
ATOM 727 N N . LEU A 1 86 ? -8.244 3.502 17.328 1.00 88.31 86 LEU A N 1
ATOM 728 C CA . LEU A 1 86 ? -8.100 4.815 16.695 1.00 88.31 86 LEU A CA 1
ATOM 729 C C . LEU A 1 86 ? -6.692 5.003 16.112 1.00 88.31 86 LEU A C 1
ATOM 731 O O . LEU A 1 86 ? -6.551 5.362 14.944 1.00 88.31 86 LEU A O 1
ATOM 735 N N . HIS A 1 87 ? -5.647 4.698 16.886 1.00 89.75 87 HIS A N 1
ATOM 736 C CA . HIS A 1 87 ? -4.259 4.806 16.432 1.00 89.75 87 HIS A CA 1
ATOM 737 C C . HIS A 1 87 ? -3.986 3.968 15.170 1.00 89.75 87 HIS A C 1
ATOM 739 O O . HIS A 1 87 ? -3.460 4.473 14.172 1.00 89.75 87 HIS A O 1
ATOM 745 N N . TRP A 1 88 ? -4.370 2.688 15.184 1.00 89.25 88 TRP A N 1
ATOM 746 C CA . TRP A 1 88 ? -4.164 1.789 14.047 1.00 89.25 88 TRP A CA 1
ATOM 747 C C . TRP A 1 88 ? -5.070 2.118 12.858 1.00 89.25 88 TRP A C 1
ATOM 749 O O . TRP A 1 88 ? -4.619 1.995 11.718 1.00 89.25 88 TRP A O 1
ATOM 759 N N . GLY A 1 89 ? -6.292 2.597 13.104 1.00 86.69 89 GLY A N 1
ATOM 760 C CA . GLY A 1 89 ? -7.207 3.092 12.077 1.00 86.69 89 GLY A CA 1
ATOM 761 C C . GLY A 1 89 ? -6.598 4.262 11.307 1.00 86.69 89 GLY A C 1
ATOM 762 O O . GLY A 1 89 ? -6.444 4.181 10.088 1.00 86.69 89 GLY A O 1
ATOM 763 N N . ARG A 1 90 ? -6.126 5.299 12.013 1.00 87.31 90 ARG A N 1
ATOM 764 C CA . ARG A 1 90 ? -5.450 6.455 11.394 1.00 87.31 90 ARG A CA 1
ATOM 765 C C . ARG A 1 90 ? -4.251 6.028 10.552 1.00 87.31 90 ARG A C 1
ATOM 767 O O . ARG A 1 90 ? -4.086 6.481 9.421 1.00 87.31 90 ARG A O 1
ATOM 774 N N . LYS A 1 91 ? -3.441 5.098 11.069 1.00 86.56 91 LYS A N 1
ATOM 775 C CA . LYS A 1 91 ? -2.276 4.560 10.356 1.00 86.56 91 LYS A CA 1
ATOM 776 C C . LYS A 1 91 ? -2.676 3.809 9.083 1.00 86.56 91 LYS A C 1
ATOM 778 O O . LYS A 1 91 ? -2.081 4.045 8.035 1.00 86.56 91 LYS A O 1
ATOM 783 N N . TYR A 1 92 ? -3.685 2.940 9.153 1.00 87.88 92 TYR A N 1
ATOM 784 C CA . TYR A 1 92 ? -4.199 2.205 7.995 1.00 87.88 92 TYR A CA 1
ATOM 785 C C . TYR A 1 92 ? -4.719 3.150 6.904 1.00 87.88 92 TYR A C 1
ATOM 787 O O . TYR A 1 92 ? -4.293 3.033 5.754 1.00 87.88 92 TYR A O 1
ATOM 795 N N . TYR A 1 93 ? -5.570 4.121 7.252 1.00 84.88 93 TYR A N 1
ATOM 796 C CA . TYR A 1 93 ? -6.126 5.066 6.279 1.00 84.88 93 TYR A CA 1
ATOM 797 C C . TYR A 1 93 ? -5.057 5.989 5.677 1.00 84.88 93 TYR A C 1
ATOM 799 O O . TYR A 1 93 ? -5.060 6.206 4.464 1.00 84.88 93 TYR A O 1
ATOM 807 N N . ALA A 1 94 ? -4.073 6.429 6.468 1.00 82.81 94 ALA A N 1
ATOM 808 C CA . ALA A 1 94 ? -2.929 7.182 5.955 1.00 82.81 94 ALA A CA 1
ATOM 809 C C . ALA A 1 94 ? -2.130 6.383 4.904 1.00 82.81 94 ALA A C 1
ATOM 811 O O . ALA A 1 94 ? -1.821 6.897 3.827 1.00 82.81 94 ALA A O 1
ATOM 812 N N . ILE A 1 95 ? -1.841 5.101 5.167 1.00 81.38 95 ILE A N 1
ATOM 813 C CA . ILE A 1 95 ? -1.123 4.225 4.220 1.00 81.38 95 ILE A CA 1
ATOM 814 C C . ILE A 1 95 ? -1.967 3.954 2.971 1.00 81.38 95 ILE A C 1
ATOM 816 O O . ILE A 1 95 ? -1.461 4.005 1.845 1.00 81.38 95 ILE A O 1
ATOM 820 N N . LYS A 1 96 ? -3.264 3.693 3.157 1.00 80.38 96 LYS A N 1
ATOM 821 C CA . LYS A 1 96 ? -4.218 3.450 2.071 1.00 80.38 96 LYS A CA 1
ATOM 822 C C . LYS A 1 96 ? -4.254 4.631 1.094 1.00 80.38 96 LYS A C 1
ATOM 824 O O . LYS A 1 96 ? -4.291 4.402 -0.119 1.00 80.38 96 LYS A O 1
ATOM 829 N N . ARG A 1 97 ? -4.174 5.867 1.606 1.00 76.44 97 ARG A N 1
ATOM 830 C CA . ARG A 1 97 ? -4.138 7.114 0.819 1.00 76.44 97 ARG A CA 1
ATOM 831 C C . ARG A 1 97 ? -2.848 7.337 0.043 1.00 76.44 97 ARG A C 1
ATOM 833 O O . ARG A 1 97 ? -2.919 7.794 -1.090 1.00 76.44 97 ARG A O 1
ATOM 840 N N . LEU A 1 98 ? -1.691 7.005 0.616 1.00 70.44 98 LEU A N 1
ATOM 841 C CA . LEU A 1 98 ? -0.366 7.427 0.128 1.00 70.44 98 LEU A CA 1
ATOM 842 C C . LEU A 1 98 ? 0.069 6.905 -1.261 1.00 70.44 98 LEU A C 1
ATOM 844 O O . LEU A 1 98 ? 1.216 7.096 -1.647 1.00 70.44 98 LEU A O 1
ATOM 848 N N . GLY A 1 99 ? -0.807 6.280 -2.056 1.00 63.31 99 GLY A N 1
ATOM 849 C CA . GLY A 1 99 ? -0.453 5.858 -3.419 1.00 63.31 99 GLY A CA 1
ATOM 850 C C . GLY A 1 99 ? 0.800 4.968 -3.459 1.00 63.31 99 GLY A C 1
ATOM 851 O O . GLY A 1 99 ? 1.073 4.258 -2.494 1.00 63.31 99 GLY A O 1
ATOM 852 N N . ALA A 1 100 ? 1.527 4.951 -4.575 1.00 52.00 100 ALA A N 1
ATOM 853 C CA . ALA A 1 100 ? 2.750 4.155 -4.759 1.00 52.00 100 ALA A CA 1
ATOM 854 C C . ALA A 1 100 ? 4.039 4.849 -4.273 1.00 52.00 100 ALA A C 1
ATOM 856 O O . ALA A 1 100 ? 5.063 4.198 -4.099 1.00 52.00 100 ALA A O 1
ATOM 857 N N . LEU A 1 101 ? 3.996 6.168 -4.071 1.00 51.22 101 LEU A N 1
ATOM 858 C CA . LEU A 1 101 ? 5.165 7.043 -3.935 1.00 51.22 101 LEU A CA 1
ATOM 859 C C . LEU A 1 101 ? 5.282 7.571 -2.504 1.00 51.22 101 LEU A C 1
ATOM 861 O O . LEU A 1 101 ? 5.079 8.749 -2.252 1.00 51.22 101 LEU A O 1
ATOM 865 N N . GLY A 1 102 ? 5.512 6.677 -1.548 1.00 47.41 102 GLY A N 1
ATOM 866 C CA . GLY A 1 102 ? 5.329 6.972 -0.130 1.00 47.41 102 GLY A CA 1
ATOM 867 C C . GLY A 1 102 ? 5.992 8.246 0.435 1.00 47.41 102 GLY A C 1
ATOM 868 O O . GLY A 1 102 ? 6.954 8.794 -0.085 1.00 47.41 102 GLY A O 1
ATOM 869 N N . ILE A 1 103 ? 5.505 8.574 1.638 1.00 44.38 103 ILE A N 1
ATOM 870 C CA . ILE A 1 103 ? 6.161 9.323 2.722 1.00 44.38 103 ILE A CA 1
ATOM 871 C C . ILE A 1 103 ? 6.309 10.841 2.513 1.00 44.38 103 ILE A C 1
ATOM 873 O O . ILE A 1 103 ? 7.412 11.372 2.419 1.00 44.38 103 ILE A O 1
ATOM 877 N N . ARG A 1 104 ? 5.199 11.585 2.629 1.00 40.25 104 ARG A N 1
ATOM 878 C CA . ARG A 1 104 ? 5.241 12.901 3.295 1.00 40.25 104 ARG A CA 1
ATOM 879 C C . ARG A 1 104 ? 3.863 13.341 3.806 1.00 40.25 104 ARG A C 1
ATOM 881 O O . ARG A 1 104 ? 2.906 13.373 3.050 1.00 40.25 104 ARG A O 1
ATOM 888 N N . HIS A 1 105 ? 3.830 13.677 5.099 1.00 46.56 105 HIS A N 1
ATOM 889 C CA . HIS A 1 105 ? 2.720 14.211 5.906 1.00 46.56 105 HIS A CA 1
ATOM 890 C C . HIS A 1 105 ? 1.458 13.334 6.018 1.00 46.56 105 HIS A C 1
ATOM 892 O O . HIS A 1 105 ? 0.618 13.247 5.128 1.00 46.56 105 HIS A O 1
ATOM 898 N N . MET A 1 106 ? 1.332 12.704 7.191 1.00 55.09 106 MET A N 1
ATOM 899 C CA . MET A 1 106 ? 0.181 11.926 7.655 1.00 55.09 106 MET A CA 1
ATOM 900 C C . MET A 1 106 ? -1.011 12.835 7.992 1.00 55.09 106 MET A C 1
ATOM 902 O O . MET A 1 106 ? -1.407 12.925 9.149 1.00 55.09 106 MET A O 1
ATOM 906 N N . ASN A 1 107 ? -1.604 13.496 7.002 1.00 62.22 107 ASN A N 1
ATOM 907 C CA . ASN A 1 107 ? -2.927 14.083 7.194 1.00 62.22 107 ASN A CA 1
ATOM 908 C C . ASN A 1 107 ? -3.969 13.128 6.614 1.00 62.22 107 ASN A C 1
ATOM 910 O O . ASN A 1 107 ? -4.202 13.062 5.408 1.00 62.22 107 ASN A O 1
ATOM 914 N N . ILE A 1 108 ? -4.565 12.345 7.509 1.00 74.06 108 ILE A N 1
ATOM 915 C CA . ILE A 1 108 ? -5.873 11.726 7.284 1.00 74.06 108 ILE A CA 1
ATOM 916 C C . ILE A 1 108 ? -6.882 12.830 6.961 1.00 74.06 108 ILE A C 1
ATOM 918 O O . ILE A 1 108 ? -6.826 13.900 7.572 1.00 74.06 108 ILE A O 1
ATOM 922 N N . SER A 1 109 ? -7.769 12.623 5.982 1.00 80.12 109 SER A N 1
ATOM 923 C CA . SER A 1 109 ? -8.816 13.630 5.783 1.00 80.12 109 SER A CA 1
ATOM 924 C C . SER A 1 109 ? -9.882 13.515 6.858 1.00 80.12 109 SER A C 1
ATOM 926 O O . SER A 1 109 ? -10.011 12.502 7.546 1.00 80.12 109 SER A O 1
ATOM 928 N N . ILE A 1 110 ? -10.695 14.562 6.937 1.00 81.38 110 ILE A N 1
ATOM 929 C CA . ILE A 1 110 ? -11.888 14.607 7.777 1.00 81.38 110 ILE A CA 1
ATOM 930 C C . ILE A 1 110 ? -12.829 13.427 7.462 1.00 81.38 110 ILE A C 1
ATOM 932 O O . ILE A 1 110 ? -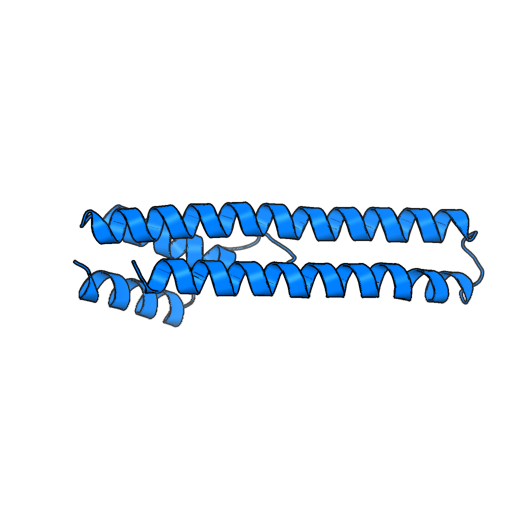13.395 12.850 8.384 1.00 81.38 110 ILE A O 1
ATOM 936 N N . GLU A 1 111 ? -12.952 13.010 6.197 1.00 84.25 111 GLU A N 1
ATOM 937 C CA . GLU A 1 111 ? -13.775 11.854 5.800 1.00 84.25 111 GLU A CA 1
ATOM 938 C C . GLU A 1 111 ? -13.218 10.529 6.340 1.00 84.25 111 GLU A C 1
ATOM 940 O O . GLU A 1 111 ? -13.977 9.672 6.799 1.00 84.25 111 GLU A O 1
ATOM 945 N N . ASP A 1 112 ? -11.891 10.354 6.319 1.00 83.75 112 ASP A N 1
ATOM 946 C CA . ASP A 1 112 ? -11.258 9.161 6.891 1.00 83.75 112 ASP A CA 1
ATOM 947 C C . ASP A 1 112 ? -11.478 9.127 8.409 1.00 83.75 112 ASP A C 1
ATOM 949 O O . ASP A 1 112 ? -11.832 8.087 8.962 1.00 83.75 112 ASP A O 1
ATOM 953 N N . GLU A 1 113 ? -11.340 10.275 9.076 1.00 83.62 113 GLU A N 1
ATOM 954 C CA . GLU A 1 113 ? -11.547 10.403 10.521 1.00 83.62 113 GLU A CA 1
ATOM 955 C C . GLU A 1 113 ? -13.005 10.125 10.920 1.00 83.62 113 GLU A C 1
ATOM 957 O O . GLU A 1 113 ? -13.267 9.427 11.905 1.00 83.62 113 GLU A O 1
ATOM 962 N N . GLN A 1 114 ? -13.968 10.605 10.126 1.00 86.44 114 GLN A N 1
ATOM 963 C CA . GLN A 1 114 ? -15.390 10.293 10.289 1.00 86.44 114 GLN A CA 1
ATOM 964 C C . GLN A 1 114 ? -15.664 8.800 10.097 1.00 86.44 114 GLN A C 1
ATOM 966 O O . GLN A 1 114 ? -16.407 8.210 10.882 1.00 86.44 114 GLN A O 1
ATOM 971 N N . THR A 1 115 ? -15.029 8.174 9.105 1.00 85.12 115 THR A N 1
ATOM 972 C CA . THR A 1 115 ? -15.178 6.737 8.841 1.00 85.12 115 THR A CA 1
ATOM 973 C C . THR A 1 115 ? -14.627 5.906 9.998 1.00 85.12 115 THR A C 1
ATOM 975 O O . THR A 1 115 ? -15.322 5.032 10.512 1.00 85.12 115 THR A O 1
ATOM 978 N N . ILE A 1 116 ? -13.419 6.221 10.481 1.00 85.06 116 ILE A N 1
ATOM 979 C CA . ILE A 1 116 ? -12.812 5.549 11.640 1.00 85.06 116 ILE A CA 1
ATOM 980 C C . ILE A 1 116 ? -13.697 5.722 12.879 1.00 85.06 116 ILE A C 1
ATOM 982 O O . ILE A 1 116 ? -13.944 4.759 13.603 1.00 85.06 116 ILE A O 1
ATOM 986 N N . SER A 1 117 ? -14.199 6.935 13.117 1.00 85.69 117 SER A N 1
ATOM 987 C CA . SER A 1 117 ? -15.072 7.233 14.257 1.00 85.69 117 SER A CA 1
ATOM 988 C C . SER A 1 117 ? -16.402 6.479 14.179 1.00 85.69 117 SER A C 1
ATOM 990 O O . SER A 1 117 ? -16.888 5.988 15.200 1.00 85.69 117 SER A O 1
ATOM 992 N N . HIS A 1 118 ? -16.976 6.346 12.980 1.00 87.31 118 HIS A N 1
ATOM 993 C CA . HIS A 1 118 ? -18.179 5.552 12.739 1.00 87.31 118 HIS A CA 1
ATOM 994 C C . HIS A 1 118 ? -17.934 4.061 13.002 1.00 87.31 118 HIS A C 1
ATOM 996 O O . HIS A 1 118 ? -18.705 3.432 13.727 1.00 87.31 118 HIS A O 1
ATOM 1002 N N . ASP A 1 119 ? -16.837 3.510 12.480 1.00 80.44 119 ASP A N 1
ATOM 1003 C CA . ASP A 1 119 ? -16.451 2.112 12.687 1.00 80.44 119 ASP A CA 1
ATOM 1004 C C . ASP A 1 119 ? -16.195 1.806 14.171 1.00 80.44 119 ASP A C 1
ATOM 1006 O O . ASP A 1 119 ? -16.609 0.758 14.669 1.00 80.44 119 ASP A O 1
ATOM 1010 N N . ILE A 1 120 ? -15.570 2.733 14.900 1.00 84.31 120 ILE A N 1
ATOM 1011 C CA . ILE A 1 120 ? -15.373 2.637 16.350 1.00 84.31 120 ILE A CA 1
ATOM 1012 C C . ILE A 1 120 ? -16.723 2.661 17.076 1.00 84.31 120 ILE A C 1
ATOM 1014 O O . ILE A 1 120 ? -16.986 1.766 17.868 1.00 84.31 120 ILE A O 1
ATOM 1018 N N . ARG A 1 121 ? -17.608 3.626 16.784 1.00 84.00 121 ARG A N 1
ATOM 1019 C CA . ARG A 1 121 ? -18.936 3.734 17.424 1.00 84.00 121 ARG A CA 1
ATOM 1020 C C . ARG A 1 121 ? -19.822 2.510 17.161 1.00 84.00 121 ARG A C 1
ATOM 1022 O O . ARG A 1 121 ? -20.674 2.191 17.977 1.00 84.00 121 ARG A O 1
ATOM 1029 N N . LYS A 1 122 ? -19.674 1.859 16.006 1.00 83.25 122 LYS A N 1
ATOM 1030 C CA . LYS A 1 122 ? -20.474 0.684 15.642 1.00 83.25 122 LYS A CA 1
ATOM 1031 C C . LYS A 1 122 ? -20.015 -0.598 16.346 1.00 83.25 122 LYS A C 1
ATOM 1033 O O . LYS A 1 122 ? -20.839 -1.480 16.564 1.00 83.25 122 LYS A O 1
ATOM 1038 N N . ASN A 1 123 ? -18.718 -0.731 16.626 1.00 75.12 123 ASN A N 1
ATOM 1039 C CA . ASN A 1 123 ? -18.129 -1.971 17.150 1.00 75.12 123 ASN A CA 1
ATOM 1040 C C . ASN A 1 123 ? -17.790 -1.919 18.653 1.00 75.12 123 ASN A C 1
ATOM 1042 O O . ASN A 1 123 ? -17.562 -2.978 19.240 1.00 75.12 123 ASN A O 1
ATOM 1046 N N . LEU A 1 124 ? -17.751 -0.728 19.264 1.00 76.44 124 LEU A N 1
ATOM 1047 C CA . LEU A 1 124 ? -17.477 -0.505 20.691 1.00 76.44 124 LEU A CA 1
ATOM 1048 C C . LEU A 1 124 ? -18.727 -0.063 21.439 1.00 76.44 124 LEU A C 1
ATOM 1050 O O . LEU A 1 124 ? -19.026 -0.718 22.465 1.00 76.44 124 LEU A O 1
#

Secondary structure (DSSP, 8-state):
-HHHHHHHHHHHHHHHHHHHHHHHHHHHHHHHHHHTSSS-HHHHHHHHHHHHHHHHHHHHHHHHHHHHHHHHHHHHHHTT-HHHHHHHHHHHHHHHHS-SS--S-----HHHHHHHHHHHHHH-

Foldseek 3Di:
DVVLVVVVVVLVVVLVVQLVVLVCQLVVQLVVVVVVPDDPSVVSNVVSVVVSVVLNVLSVVLSVQLNVLSVQLVVCLQVLNLVSNLVSLLSNQQSVPQPSPDDDDSDDDPVSNVVSVVSSVVRD

Radius of gyration: 19.22 Å; chains: 1; bounding box: 43×26×54 Å